Protein AF-A0A9D6RIU8-F1 (afdb_monomer_lite)

Sequence (73 aa):
AAIEFNFPEAVLRASRKPAIMADAARVILTRDSRAETGKFFIDEEVLRGAGVTDFEKYAVAPGTPPFRDLFLN

Radius of gyration: 13.57 Å; chains: 1; bounding box: 31×23×34 Å

Foldseek 3Di:
DCCVPPHDVLLVQLAFACVLVVVLVVLLVPDDPVVNPPDDDDSVVSVVVVVDDDPQVGGPHRPRHHDDDPPDD

Secondary structure (DSSP, 8-state):
--HHHHS-HHHHHTSBPTHHHHHHHHHHHTS-TTTSTT----HHHHHHHTT----GGGBSSTTSPPPPPTT--

Structure (mmCIF, N/CA/C/O backbone):
data_AF-A0A9D6RIU8-F1
#
_entry.id   AF-A0A9D6RIU8-F1
#
loop_
_atom_site.group_PDB
_atom_site.id
_atom_site.type_symbol
_atom_site.label_atom_id
_atom_site.label_alt_id
_atom_site.label_comp_id
_atom_site.label_asym_id
_atom_site.label_entity_id
_atom_site.label_seq_id
_atom_site.pdbx_PDB_ins_code
_atom_site.Cartn_x
_atom_site.Cartn_y
_atom_site.Cartn_z
_atom_site.occupancy
_atom_site.B_iso_or_equiv
_atom_site.auth_seq_id
_atom_site.auth_comp_id
_atom_site.auth_asym_id
_atom_site.auth_atom_id
_atom_site.pdbx_PDB_model_num
ATOM 1 N N . ALA A 1 1 ? 5.501 11.750 -4.849 1.00 60.25 1 ALA A N 1
ATOM 2 C CA . ALA A 1 1 ? 5.807 12.987 -4.105 1.00 60.25 1 ALA A CA 1
ATOM 3 C C . ALA A 1 1 ? 7.098 12.919 -3.275 1.00 60.25 1 ALA A C 1
ATOM 5 O O . ALA A 1 1 ? 7.732 13.948 -3.176 1.00 60.25 1 ALA A O 1
ATOM 6 N N . ALA A 1 2 ? 7.542 11.779 -2.713 1.00 79.44 2 ALA A N 1
ATOM 7 C CA . ALA A 1 2 ? 8.903 11.662 -2.137 1.00 79.44 2 ALA A CA 1
ATOM 8 C C . ALA A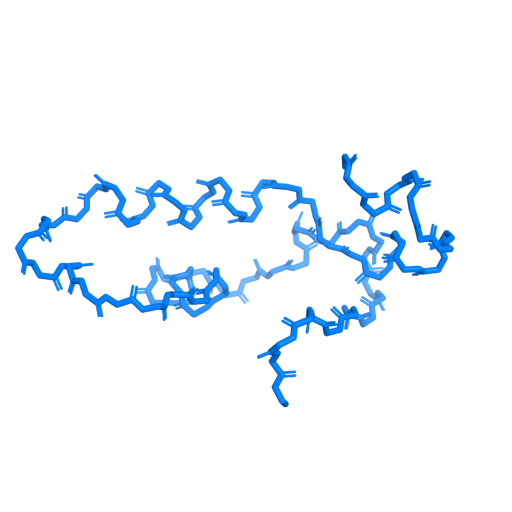 1 2 ? 9.875 10.903 -3.058 1.00 79.44 2 ALA A C 1
ATOM 10 O O . ALA A 1 2 ? 10.977 11.383 -3.313 1.00 79.44 2 ALA A O 1
ATOM 11 N N . ILE A 1 3 ? 9.434 9.761 -3.600 1.00 84.50 3 ILE A N 1
ATOM 12 C CA . ILE A 1 3 ? 10.234 8.919 -4.504 1.00 84.50 3 ILE A CA 1
ATOM 13 C C . ILE A 1 3 ? 10.739 9.698 -5.724 1.00 84.50 3 ILE A C 1
ATOM 15 O O . ILE A 1 3 ? 11.914 9.640 -6.048 1.00 84.50 3 ILE A O 1
ATOM 19 N N . GLU A 1 4 ? 9.866 10.490 -6.341 1.00 87.06 4 GLU A N 1
ATOM 20 C CA . GLU A 1 4 ? 10.164 11.284 -7.540 1.00 87.06 4 GLU A CA 1
ATOM 21 C C . GLU A 1 4 ? 11.331 12.273 -7.379 1.00 87.06 4 GLU A C 1
ATOM 23 O O . GLU A 1 4 ? 12.042 12.522 -8.344 1.00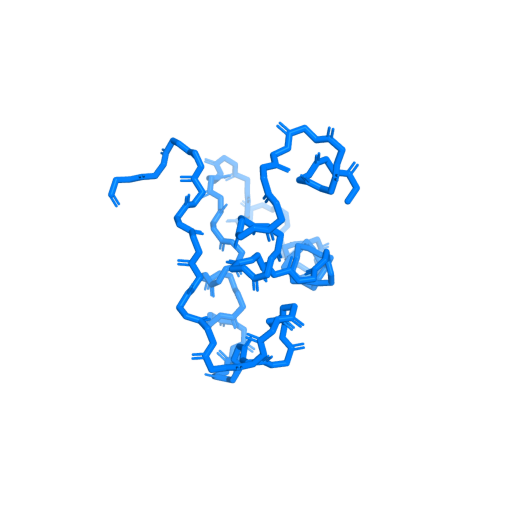 87.06 4 GLU A O 1
ATOM 28 N N . PHE A 1 5 ? 11.553 12.813 -6.175 1.00 90.25 5 PHE A N 1
ATOM 29 C CA . PHE A 1 5 ? 12.598 13.818 -5.939 1.00 90.25 5 PHE A CA 1
ATOM 30 C C . PHE A 1 5 ? 13.850 13.260 -5.257 1.00 90.25 5 PHE A C 1
ATOM 32 O O . PHE A 1 5 ? 14.909 13.869 -5.357 1.00 90.25 5 PHE A O 1
ATOM 39 N N . ASN A 1 6 ? 13.737 12.137 -4.538 1.00 90.88 6 ASN A N 1
ATOM 40 C CA . ASN A 1 6 ? 14.806 11.646 -3.657 1.00 90.88 6 ASN A CA 1
ATOM 41 C C . ASN A 1 6 ? 15.394 10.295 -4.085 1.00 90.88 6 ASN A C 1
ATOM 43 O O . ASN A 1 6 ? 16.350 9.831 -3.467 1.00 90.88 6 ASN A O 1
ATOM 47 N N . PHE A 1 7 ? 14.832 9.646 -5.106 1.00 91.00 7 PHE A N 1
ATOM 48 C CA . PHE A 1 7 ? 15.247 8.315 -5.544 1.00 91.00 7 PHE A CA 1
ATOM 49 C C . PHE A 1 7 ? 15.466 8.276 -7.064 1.00 91.00 7 PHE A C 1
ATOM 51 O O . PHE A 1 7 ? 14.898 9.091 -7.791 1.00 91.00 7 PHE A O 1
ATOM 58 N N . PRO A 1 8 ? 16.272 7.325 -7.574 1.00 94.62 8 PRO A N 1
ATOM 59 C CA . PRO A 1 8 ? 16.441 7.131 -9.012 1.00 94.62 8 PRO A CA 1
ATOM 60 C C . PRO A 1 8 ? 15.112 6.846 -9.728 1.00 94.62 8 PRO A C 1
ATOM 62 O O . PRO A 1 8 ? 14.226 6.200 -9.168 1.00 94.62 8 PRO A O 1
ATOM 65 N N . GLU A 1 9 ? 15.010 7.221 -11.007 1.00 93.88 9 GLU A N 1
ATOM 66 C CA . GLU A 1 9 ? 13.807 7.003 -11.832 1.00 93.88 9 GLU A CA 1
ATOM 67 C C . GLU A 1 9 ? 13.348 5.534 -11.840 1.00 93.88 9 GLU A C 1
ATOM 69 O O . GLU A 1 9 ? 12.151 5.249 -11.819 1.00 93.88 9 GLU A O 1
ATOM 74 N N . ALA A 1 10 ? 14.287 4.584 -11.801 1.00 94.12 10 ALA A N 1
ATOM 75 C CA . ALA A 1 10 ? 13.973 3.159 -11.721 1.00 94.12 10 ALA A CA 1
ATOM 76 C C . ALA A 1 10 ? 13.098 2.813 -10.501 1.00 94.12 10 ALA A C 1
ATOM 78 O O . ALA A 1 10 ? 12.183 1.999 -10.618 1.00 94.12 10 ALA A O 1
ATOM 79 N N . VAL A 1 11 ? 13.324 3.470 -9.356 1.00 94.69 11 VAL A 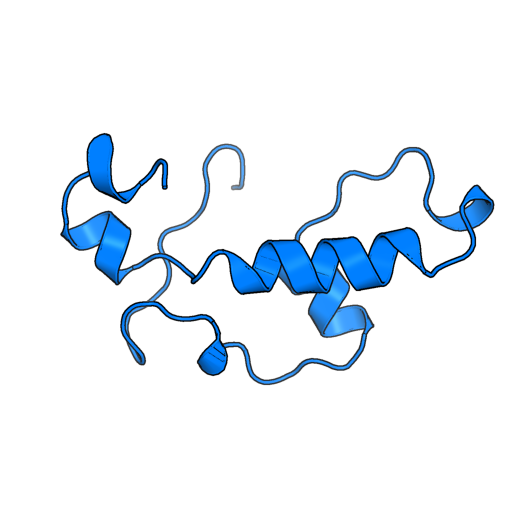N 1
ATOM 80 C CA . VAL A 1 11 ? 12.512 3.288 -8.143 1.00 94.69 11 VAL A CA 1
ATOM 81 C C . VAL A 1 11 ? 11.123 3.888 -8.342 1.00 94.69 11 VAL A C 1
ATOM 83 O O . VAL A 1 11 ? 10.136 3.262 -7.967 1.00 94.69 11 VAL A O 1
ATOM 86 N N . LEU A 1 12 ? 11.015 5.054 -8.988 1.00 94.44 12 LEU A N 1
ATOM 87 C CA . LEU A 1 12 ? 9.721 5.661 -9.316 1.00 94.44 12 LEU A CA 1
ATOM 88 C C . LEU A 1 12 ? 8.890 4.762 -10.240 1.00 94.44 12 LEU A C 1
ATOM 90 O O . LEU A 1 12 ? 7.703 4.559 -9.995 1.00 94.44 12 LEU A O 1
ATOM 94 N N . ARG A 1 13 ? 9.508 4.184 -11.275 1.00 95.75 13 ARG A N 1
ATOM 95 C CA . ARG A 1 13 ? 8.834 3.253 -12.193 1.00 95.75 13 ARG A CA 1
ATOM 96 C C . ARG A 1 13 ? 8.375 1.976 -11.490 1.00 95.75 13 ARG A C 1
ATOM 98 O O . ARG A 1 13 ? 7.278 1.501 -11.767 1.00 95.75 13 ARG A O 1
ATOM 105 N N . ALA A 1 14 ? 9.182 1.467 -10.562 1.00 96.62 14 ALA A N 1
ATOM 106 C CA . ALA A 1 14 ? 8.857 0.326 -9.708 1.00 96.62 14 ALA A CA 1
ATOM 107 C C . ALA A 1 14 ? 8.011 0.705 -8.471 1.00 96.62 14 ALA A C 1
ATOM 109 O O . ALA A 1 14 ? 7.832 -0.114 -7.574 1.00 96.62 14 ALA A O 1
ATOM 110 N N . SER A 1 15 ? 7.491 1.933 -8.381 1.00 96.44 15 SER A N 1
ATOM 111 C CA . SER A 1 15 ? 6.618 2.361 -7.283 1.00 96.44 15 SER A CA 1
ATOM 112 C C . SER A 1 15 ? 5.139 2.205 -7.631 1.00 96.44 15 SER A C 1
ATOM 114 O O . SER A 1 15 ? 4.741 1.989 -8.780 1.00 96.44 15 SER A O 1
ATOM 116 N N . ARG A 1 16 ? 4.294 2.371 -6.612 1.00 97.00 16 ARG A N 1
ATOM 117 C CA . ARG A 1 16 ? 2.844 2.478 -6.764 1.00 97.00 16 ARG A CA 1
ATOM 118 C C . ARG A 1 16 ? 2.382 3.929 -6.659 1.00 97.00 16 ARG A C 1
ATOM 120 O O . ARG A 1 16 ? 3.006 4.770 -6.014 1.00 97.00 16 ARG A O 1
ATOM 127 N N . LYS A 1 17 ? 1.262 4.225 -7.310 1.00 96.50 17 LYS A N 1
ATOM 128 C CA . LYS A 1 17 ? 0.551 5.498 -7.247 1.00 96.50 17 LYS A CA 1
ATOM 129 C C . LYS A 1 17 ? 0.094 5.741 -5.803 1.00 96.50 17 LYS A C 1
ATOM 131 O O . LYS A 1 17 ? -0.435 4.812 -5.192 1.00 96.50 17 LYS A O 1
ATOM 136 N N . PRO A 1 18 ? 0.152 6.987 -5.296 1.00 96.69 18 PRO A N 1
ATOM 137 C CA . PRO A 1 18 ? -0.305 7.332 -3.943 1.00 96.69 18 PRO A CA 1
ATOM 138 C C . PRO A 1 18 ? -1.746 6.905 -3.612 1.00 96.69 18 PRO A C 1
ATOM 140 O O . PRO A 1 18 ? -2.093 6.762 -2.443 1.00 96.69 18 PRO A O 1
ATOM 143 N N . ALA A 1 19 ? -2.579 6.678 -4.633 1.00 98.06 19 ALA A N 1
ATOM 144 C CA . ALA A 1 19 ? -3.946 6.191 -4.487 1.00 98.06 19 ALA A CA 1
ATOM 145 C C . ALA A 1 19 ? -4.062 4.883 -3.679 1.00 98.06 19 ALA A C 1
ATOM 147 O O . ALA A 1 19 ? -5.067 4.705 -3.001 1.00 98.06 19 ALA A O 1
ATOM 148 N N . ILE A 1 20 ? -3.051 3.999 -3.683 1.00 98.31 20 ILE A N 1
ATOM 149 C CA . ILE A 1 20 ? -3.104 2.759 -2.886 1.00 98.31 20 ILE A CA 1
ATOM 150 C C . ILE A 1 20 ? -3.181 3.046 -1.380 1.00 98.31 20 ILE A C 1
ATOM 152 O O . ILE A 1 20 ? -4.031 2.495 -0.683 1.00 98.31 20 ILE A O 1
ATOM 156 N N . MET A 1 21 ? -2.371 3.993 -0.900 1.00 98.25 21 MET A N 1
ATOM 157 C CA . MET A 1 21 ? -2.387 4.437 0.494 1.00 98.25 21 MET A CA 1
ATOM 158 C C . MET A 1 21 ? -3.695 5.155 0.832 1.00 98.25 21 MET A C 1
ATOM 160 O O . MET A 1 21 ? -4.230 4.976 1.923 1.00 98.25 21 MET A O 1
ATOM 164 N N . ALA A 1 22 ? -4.231 5.945 -0.105 1.00 98.50 22 ALA A N 1
ATOM 165 C CA . ALA A 1 22 ? -5.503 6.641 0.081 1.00 98.50 22 ALA A CA 1
ATOM 166 C C . ALA A 1 22 ? -6.677 5.657 0.241 1.00 98.50 22 ALA A C 1
ATOM 168 O O . ALA A 1 22 ? -7.489 5.807 1.157 1.00 98.50 22 ALA A O 1
ATOM 169 N N . ASP A 1 23 ? -6.739 4.627 -0.603 1.00 98.69 23 ASP A N 1
ATOM 170 C CA . ASP A 1 23 ? -7.782 3.603 -0.538 1.00 98.69 23 ASP A CA 1
ATOM 171 C C . ASP A 1 23 ? -7.649 2.754 0.735 1.00 98.69 23 ASP A C 1
ATOM 173 O O . ASP A 1 23 ? -8.644 2.527 1.428 1.00 98.69 23 ASP A O 1
ATOM 177 N N . ALA A 1 24 ? -6.429 2.344 1.100 1.00 98.62 24 ALA A N 1
ATOM 178 C CA . ALA A 1 24 ? -6.179 1.605 2.337 1.00 98.62 24 ALA A CA 1
ATOM 179 C C . ALA A 1 24 ? -6.579 2.421 3.578 1.00 98.62 24 ALA A C 1
ATOM 181 O O . ALA A 1 24 ? -7.294 1.922 4.451 1.00 98.62 24 ALA A O 1
ATOM 182 N N . ALA A 1 25 ? -6.201 3.702 3.629 1.00 98.31 25 ALA A N 1
ATOM 183 C CA . ALA A 1 25 ? -6.605 4.604 4.702 1.00 98.31 25 ALA A CA 1
ATOM 184 C C . ALA A 1 25 ? -8.130 4.736 4.778 1.00 98.31 25 ALA A C 1
ATOM 186 O O . ALA A 1 25 ? -8.696 4.690 5.869 1.00 98.31 25 ALA A O 1
ATOM 187 N N . ARG A 1 26 ? -8.822 4.835 3.636 1.00 98.38 26 ARG A N 1
ATOM 188 C CA . ARG A 1 26 ? -10.288 4.883 3.616 1.00 98.38 26 ARG A CA 1
ATOM 189 C C . ARG A 1 26 ? -10.917 3.616 4.191 1.00 98.38 26 ARG A C 1
ATOM 191 O O . ARG A 1 26 ? -11.887 3.725 4.939 1.00 98.38 26 ARG A O 1
ATOM 198 N N . VAL A 1 27 ? -10.375 2.436 3.890 1.00 98.12 27 VAL A N 1
ATOM 199 C CA . VAL A 1 27 ? -10.843 1.177 4.490 1.00 98.12 27 VAL A CA 1
ATOM 200 C C . VAL A 1 27 ? -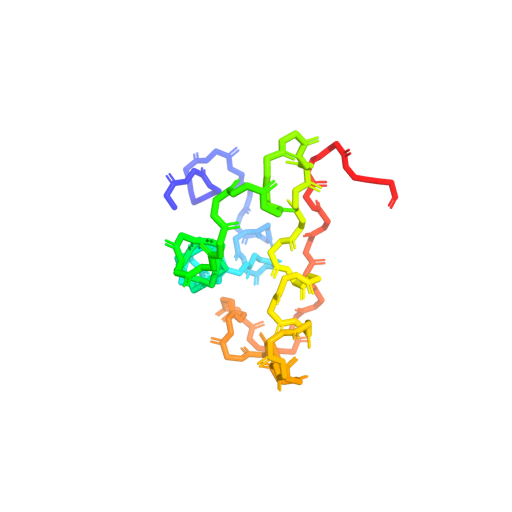10.663 1.197 6.008 1.00 98.12 27 VAL A C 1
ATOM 202 O O . VAL A 1 27 ? -11.614 0.905 6.723 1.00 98.12 27 VAL A O 1
ATOM 205 N N . ILE A 1 28 ? -9.490 1.588 6.513 1.00 98.06 28 ILE A N 1
ATOM 206 C CA . ILE A 1 28 ? -9.224 1.639 7.963 1.00 98.06 28 ILE A CA 1
ATOM 207 C C . ILE A 1 28 ? -10.164 2.636 8.655 1.00 98.06 28 ILE A C 1
ATOM 209 O O . ILE A 1 28 ? -10.813 2.300 9.642 1.00 98.06 28 ILE A O 1
ATOM 213 N N . LEU A 1 29 ? -10.280 3.851 8.114 1.00 97.81 29 LEU A N 1
ATOM 214 C CA . LEU A 1 29 ? -11.036 4.950 8.722 1.00 97.81 29 LEU A CA 1
ATOM 215 C C . LEU A 1 29 ? -12.558 4.746 8.711 1.00 97.81 29 LEU A C 1
ATOM 217 O O . LEU A 1 29 ? -13.269 5.474 9.398 1.00 97.81 29 LEU A O 1
ATOM 221 N N . THR A 1 30 ? -13.070 3.793 7.928 1.00 97.31 30 THR A N 1
ATOM 222 C CA . THR A 1 30 ? -14.512 3.495 7.836 1.00 97.31 30 THR A CA 1
ATOM 223 C C . THR A 1 30 ? -14.936 2.251 8.618 1.00 97.31 30 THR A C 1
ATOM 225 O O . THR A 1 30 ? -16.120 1.916 8.636 1.00 97.31 30 THR A O 1
ATOM 228 N N . ARG A 1 31 ? -13.997 1.574 9.286 1.00 94.81 31 ARG A N 1
ATOM 229 C CA . ARG A 1 31 ? -14.267 0.441 10.180 1.00 94.81 31 ARG A CA 1
ATOM 230 C C . ARG A 1 31 ? -14.439 0.898 11.629 1.00 94.81 31 ARG A C 1
ATOM 232 O O . ARG A 1 31 ? -14.204 2.056 11.967 1.00 94.81 31 ARG A O 1
ATOM 239 N N . ASP A 1 32 ? -14.867 -0.023 12.490 1.00 96.00 32 ASP A N 1
ATOM 240 C CA . ASP A 1 32 ? -14.982 0.244 13.925 1.00 96.00 32 ASP A CA 1
ATOM 241 C C . ASP A 1 32 ? -13.603 0.570 14.523 1.00 96.00 32 ASP A C 1
ATOM 243 O O . ASP A 1 32 ? -12.701 -0.270 14.564 1.00 96.00 32 ASP A O 1
ATOM 247 N N . SER A 1 33 ? -13.453 1.794 15.029 1.00 94.56 33 SER A N 1
ATOM 248 C CA . SER A 1 33 ? -12.201 2.291 15.603 1.00 94.56 33 SER A CA 1
ATOM 249 C C . SER A 1 33 ? -11.737 1.488 16.818 1.00 94.56 33 SER A C 1
ATOM 251 O O . SER A 1 33 ? -10.534 1.404 17.073 1.00 94.56 33 SER A O 1
ATOM 253 N N . ARG A 1 34 ? -12.659 0.845 17.549 1.00 95.19 34 ARG A N 1
ATOM 254 C CA . ARG A 1 34 ? -12.313 -0.026 18.682 1.00 95.19 34 ARG A CA 1
ATOM 255 C C . ARG A 1 34 ? -11.654 -1.324 18.233 1.00 95.19 34 ARG A C 1
ATOM 257 O O . ARG A 1 34 ? -10.855 -1.880 18.980 1.00 95.19 34 ARG A O 1
ATOM 264 N N . ALA A 1 35 ? -11.967 -1.790 17.026 1.00 93.56 35 ALA A N 1
ATOM 265 C CA . ALA A 1 35 ? -11.391 -3.001 16.457 1.00 93.56 35 ALA A CA 1
ATOM 266 C C . ALA A 1 35 ? -10.055 -2.750 15.739 1.00 93.56 35 ALA A C 1
ATOM 268 O O . ALA A 1 35 ? -9.276 -3.690 15.588 1.00 93.56 35 ALA A O 1
ATOM 269 N N . GLU A 1 36 ? -9.781 -1.518 15.295 1.00 95.00 36 GLU A N 1
ATOM 270 C CA . GLU A 1 36 ? -8.631 -1.185 14.435 1.00 95.00 36 GLU A CA 1
ATOM 271 C C . GLU A 1 36 ? -7.506 -0.398 15.138 1.00 95.00 36 GLU A C 1
ATOM 273 O O . GLU A 1 36 ? -6.549 0.034 14.498 1.00 95.00 36 GLU A O 1
ATOM 278 N N . THR A 1 37 ? -7.578 -0.236 16.461 1.00 95.25 37 THR A N 1
ATOM 279 C CA . THR A 1 37 ? -6.544 0.448 17.257 1.00 95.25 37 THR A CA 1
ATOM 280 C C . THR A 1 37 ? -5.323 -0.437 17.552 1.00 95.25 37 THR A C 1
ATOM 282 O O . THR A 1 37 ? -5.446 -1.652 17.705 1.00 95.25 37 THR A O 1
ATOM 285 N N . GLY A 1 38 ? -4.134 0.171 17.657 1.00 96.50 38 GLY A N 1
ATOM 286 C CA . GLY A 1 38 ? -2.886 -0.512 18.040 1.00 96.50 38 GLY A CA 1
ATOM 287 C C . GLY A 1 38 ? -2.263 -1.415 16.967 1.00 96.50 38 GLY A C 1
ATOM 288 O O . GLY A 1 38 ? -1.391 -2.220 17.285 1.00 96.50 38 GLY A O 1
ATOM 289 N N . LYS A 1 39 ? -2.704 -1.301 15.710 1.00 96.50 39 LYS A N 1
ATOM 290 C CA . LYS A 1 39 ? -2.232 -2.122 14.587 1.00 96.50 39 LYS A CA 1
ATOM 291 C C . LYS A 1 39 ? -1.276 -1.345 13.684 1.00 96.50 39 LYS A C 1
ATOM 293 O O . LYS A 1 39 ? -1.471 -0.157 13.436 1.00 96.50 39 LYS A O 1
ATOM 298 N N . PHE A 1 40 ? -0.282 -2.047 13.147 1.00 96.81 40 PHE A N 1
ATOM 299 C CA . PHE A 1 40 ? 0.567 -1.570 12.057 1.00 96.81 40 PHE A CA 1
ATOM 300 C C . PHE A 1 40 ? 0.087 -2.231 10.769 1.00 96.81 40 PHE A C 1
ATOM 302 O O . PHE A 1 40 ? 0.253 -3.434 10.593 1.00 96.81 40 PHE A O 1
ATOM 309 N N . PHE A 1 41 ? -0.572 -1.461 9.910 1.00 97.31 41 PHE A N 1
ATOM 310 C CA . PHE A 1 41 ? -1.163 -1.982 8.683 1.00 97.31 41 PHE A CA 1
ATOM 311 C C . PHE A 1 41 ? -0.215 -1.876 7.494 1.00 97.31 41 PHE A C 1
ATOM 313 O O . PHE A 1 41 ? 0.483 -0.874 7.345 1.00 97.31 41 PHE A 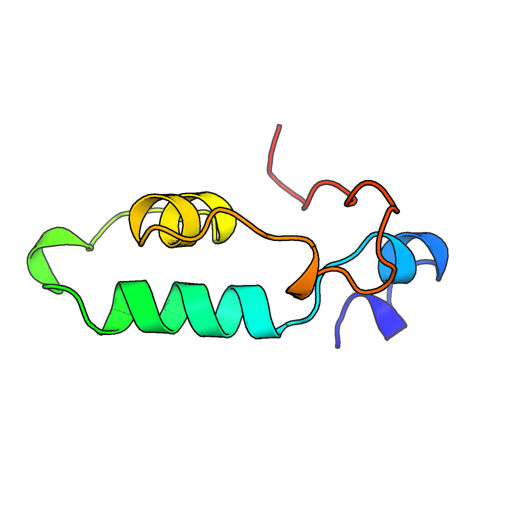O 1
ATOM 320 N N . ILE A 1 42 ? -0.293 -2.868 6.606 1.00 97.94 42 ILE A N 1
ATOM 321 C CA . ILE A 1 42 ? 0.240 -2.806 5.245 1.00 97.94 42 ILE A CA 1
ATOM 322 C C . ILE A 1 42 ? -0.923 -2.530 4.289 1.00 97.94 42 ILE A C 1
ATOM 324 O O . ILE A 1 42 ? -1.971 -3.174 4.367 1.00 97.94 42 ILE A O 1
ATOM 328 N N . ASP A 1 43 ? -0.750 -1.561 3.394 1.00 98.19 43 ASP A N 1
ATOM 329 C CA . ASP A 1 43 ? -1.773 -1.113 2.445 1.00 98.19 43 ASP A CA 1
ATOM 330 C C . ASP A 1 43 ? -2.351 -2.263 1.604 1.00 98.19 43 ASP A C 1
ATOM 332 O O . ASP A 1 43 ? -3.569 -2.421 1.503 1.00 98.19 43 ASP A O 1
ATOM 336 N N . GLU A 1 44 ? -1.484 -3.115 1.061 1.00 97.75 44 GLU A N 1
ATOM 337 C CA . GLU A 1 44 ? -1.876 -4.269 0.265 1.00 97.75 44 GLU A CA 1
ATOM 338 C C . GLU A 1 44 ? -2.672 -5.290 1.087 1.00 97.75 44 GLU A C 1
ATOM 340 O O . GLU A 1 44 ? -3.684 -5.797 0.607 1.00 97.75 44 GLU A O 1
ATOM 345 N N . GLU A 1 45 ? -2.280 -5.562 2.333 1.00 97.94 45 GLU A N 1
ATOM 346 C CA . GLU A 1 45 ? -2.994 -6.503 3.208 1.00 97.94 45 GLU A CA 1
ATOM 347 C C . GLU A 1 45 ? -4.389 -5.988 3.575 1.00 97.94 45 GLU A C 1
ATOM 349 O O . GLU A 1 45 ? -5.369 -6.735 3.510 1.00 97.94 45 GLU A O 1
ATOM 354 N N . VAL A 1 46 ? -4.502 -4.694 3.891 1.00 98.31 46 VAL A N 1
ATOM 355 C CA . VAL A 1 46 ? -5.787 -4.035 4.164 1.00 98.31 46 VAL A CA 1
ATOM 356 C C . VAL A 1 46 ? -6.715 -4.145 2.959 1.00 98.31 46 VAL A C 1
ATOM 358 O O . VAL A 1 46 ? -7.884 -4.514 3.105 1.00 98.31 46 VAL A O 1
ATOM 361 N N . LEU A 1 47 ? -6.198 -3.850 1.766 1.00 98.62 47 LEU A N 1
ATOM 362 C CA . LEU A 1 47 ? -6.971 -3.873 0.529 1.00 98.62 47 LEU A CA 1
ATOM 363 C C . LEU A 1 47 ? -7.340 -5.299 0.106 1.00 98.62 47 LEU A C 1
ATOM 365 O O . LEU A 1 47 ? -8.484 -5.524 -0.291 1.00 98.62 47 LEU A O 1
ATOM 369 N N . ARG A 1 48 ? -6.442 -6.281 0.268 1.00 98.56 48 ARG A N 1
ATOM 370 C CA . ARG A 1 48 ? -6.759 -7.707 0.071 1.00 98.56 48 ARG A CA 1
ATOM 371 C C . ARG A 1 48 ? -7.876 -8.152 1.010 1.00 98.56 48 ARG A C 1
ATOM 373 O O . ARG A 1 48 ? -8.838 -8.767 0.560 1.00 98.56 48 ARG A O 1
ATOM 380 N N . GLY A 1 49 ? -7.805 -7.773 2.287 1.00 97.62 49 GLY A N 1
ATOM 381 C CA . GLY A 1 49 ? -8.864 -8.035 3.266 1.00 97.62 49 GLY A CA 1
ATOM 382 C C . GLY A 1 49 ? -10.193 -7.337 2.948 1.00 97.62 49 GLY A C 1
ATOM 383 O O . GLY A 1 49 ? -11.242 -7.782 3.403 1.00 97.62 49 GLY A O 1
ATOM 384 N N . ALA A 1 50 ? -10.170 -6.265 2.152 1.00 97.50 50 ALA A N 1
ATOM 385 C CA . ALA A 1 50 ? -11.355 -5.588 1.622 1.00 97.50 50 ALA A CA 1
ATOM 386 C C . ALA A 1 50 ? -11.830 -6.145 0.261 1.00 97.50 50 ALA A C 1
ATOM 388 O O . ALA A 1 50 ? -12.743 -5.584 -0.341 1.00 97.50 50 ALA A O 1
ATOM 389 N N . GLY A 1 51 ? -11.228 -7.235 -0.228 1.00 98.19 51 GLY A N 1
ATOM 390 C CA . GLY A 1 51 ? -11.617 -7.910 -1.469 1.00 98.19 51 GLY A CA 1
ATOM 391 C C . GLY A 1 51 ? -10.929 -7.392 -2.735 1.00 98.19 51 GLY A C 1
ATOM 392 O O . GLY A 1 51 ? -11.296 -7.807 -3.832 1.00 98.19 51 GLY A O 1
ATOM 393 N N . VAL A 1 52 ? -9.931 -6.509 -2.625 1.00 98.31 52 VAL A N 1
ATOM 394 C CA . VAL A 1 52 ? -9.127 -6.092 -3.783 1.00 98.31 52 VAL A CA 1
ATOM 395 C C . VAL A 1 52 ? -8.190 -7.227 -4.184 1.00 98.31 52 VAL A C 1
ATOM 397 O O . VAL A 1 52 ? -7.346 -7.664 -3.404 1.00 98.31 52 VAL A O 1
ATOM 400 N N . THR A 1 53 ? -8.320 -7.691 -5.424 1.00 97.62 53 THR A N 1
ATOM 401 C CA . THR A 1 53 ? -7.482 -8.760 -5.986 1.00 97.62 53 THR A CA 1
ATOM 402 C C . THR A 1 53 ? -6.501 -8.257 -7.040 1.00 97.62 53 THR A C 1
ATOM 404 O O . THR A 1 53 ? -5.432 -8.843 -7.192 1.00 97.62 53 THR A O 1
ATOM 407 N N . ASP A 1 54 ? -6.842 -7.171 -7.738 1.00 96.94 54 ASP A N 1
ATOM 408 C CA . ASP A 1 54 ? -6.005 -6.551 -8.765 1.00 96.94 54 ASP A CA 1
ATOM 409 C C . ASP A 1 54 ? -5.324 -5.276 -8.243 1.00 96.94 54 ASP A C 1
ATOM 411 O O . ASP A 1 54 ? -5.975 -4.267 -7.945 1.00 96.94 54 ASP A O 1
ATOM 415 N N . PHE A 1 55 ? -3.994 -5.339 -8.153 1.00 97.44 55 PHE A N 1
ATOM 416 C CA . PHE A 1 55 ? -3.129 -4.250 -7.704 1.00 97.44 55 PHE A CA 1
ATOM 417 C C . PHE A 1 55 ? -2.373 -3.562 -8.848 1.00 97.44 55 PHE A C 1
ATOM 419 O O . PHE A 1 55 ? -1.762 -2.518 -8.609 1.00 97.44 55 PHE A O 1
ATOM 426 N N . GLU A 1 56 ? -2.448 -4.066 -10.087 1.00 96.88 56 GLU A N 1
ATOM 427 C CA . GLU A 1 56 ? -1.781 -3.443 -11.243 1.00 96.88 56 GLU A CA 1
ATOM 428 C C . GLU A 1 56 ? -2.314 -2.031 -11.505 1.00 96.88 56 GLU A C 1
ATOM 430 O O . GLU A 1 56 ? -1.563 -1.138 -11.895 1.00 96.88 56 GLU A O 1
ATOM 435 N N . LYS A 1 57 ? -3.585 -1.760 -11.178 1.00 96.81 57 LYS A N 1
ATOM 436 C CA . LYS A 1 57 ? -4.167 -0.407 -11.265 1.00 96.81 57 LYS A CA 1
ATOM 437 C C . LYS A 1 57 ? -3.377 0.652 -10.476 1.00 96.81 57 LYS A C 1
ATOM 439 O O . LYS A 1 57 ? -3.372 1.833 -10.853 1.00 96.81 57 LYS A O 1
ATOM 444 N N . TYR A 1 58 ? -2.693 0.236 -9.407 1.00 97.88 58 TYR A N 1
ATOM 445 C CA . TYR A 1 58 ? -1.852 1.105 -8.594 1.00 97.88 58 TYR A CA 1
ATOM 446 C C . TYR A 1 58 ? -0.412 1.193 -9.098 1.00 97.88 58 TYR A C 1
ATOM 448 O O . TYR A 1 58 ? 0.296 2.074 -8.635 1.00 97.88 58 TYR A O 1
ATOM 456 N N . ALA A 1 59 ? 0.053 0.356 -10.023 1.00 97.62 59 ALA A N 1
ATOM 457 C CA . ALA A 1 59 ? 1.419 0.451 -10.532 1.00 97.62 59 ALA A CA 1
ATOM 458 C C . ALA A 1 59 ? 1.646 1.785 -11.266 1.00 97.62 59 ALA A C 1
ATOM 460 O O . ALA A 1 59 ? 0.782 2.256 -12.014 1.00 97.62 59 ALA A O 1
ATOM 461 N N . VAL A 1 60 ? 2.812 2.407 -11.054 1.00 96.56 60 VAL A N 1
ATOM 462 C CA . VAL A 1 60 ? 3.251 3.548 -11.875 1.00 96.56 60 VAL A CA 1
ATOM 463 C C . VAL A 1 60 ? 3.586 3.067 -13.289 1.00 96.56 60 VAL A C 1
ATOM 465 O O . VAL A 1 60 ? 3.125 3.675 -14.254 1.00 96.56 60 VAL A O 1
ATOM 468 N N . ALA A 1 61 ? 4.313 1.952 -13.418 1.00 96.81 61 ALA A N 1
ATOM 469 C CA . ALA A 1 61 ? 4.577 1.274 -14.686 1.00 96.81 61 ALA A CA 1
ATOM 470 C C . ALA A 1 61 ? 4.061 -0.183 -14.642 1.00 96.81 61 ALA A C 1
ATOM 472 O O . ALA A 1 61 ? 4.727 -1.033 -14.046 1.00 96.81 61 ALA A O 1
ATOM 473 N N . PRO A 1 62 ? 2.901 -0.492 -15.261 1.00 95.12 62 PRO A N 1
ATOM 474 C CA . PRO A 1 62 ? 2.333 -1.842 -15.266 1.00 95.12 62 PRO A CA 1
ATOM 475 C C . PRO A 1 62 ? 3.311 -2.912 -15.761 1.00 95.12 62 PRO A C 1
ATOM 477 O O . PRO A 1 62 ? 4.101 -2.664 -16.676 1.00 95.12 62 PRO A O 1
ATOM 480 N N . GLY A 1 63 ? 3.270 -4.094 -15.145 1.00 94.50 63 GLY A N 1
ATOM 481 C CA . GLY A 1 63 ? 4.192 -5.201 -15.434 1.00 94.50 63 GLY A CA 1
ATOM 482 C C . GLY A 1 63 ? 5.621 -5.024 -14.898 1.00 94.50 63 GLY A C 1
ATOM 483 O O . GLY A 1 63 ? 6.460 -5.900 -15.105 1.00 94.50 63 GLY A O 1
ATOM 484 N N . THR A 1 64 ? 5.916 -3.924 -14.197 1.00 95.62 64 THR A N 1
ATOM 485 C CA . THR A 1 64 ? 7.185 -3.747 -13.476 1.00 95.62 64 THR A CA 1
ATOM 486 C C . THR A 1 64 ? 7.031 -4.278 -12.050 1.00 95.62 64 THR A C 1
ATOM 488 O O . THR A 1 64 ? 6.148 -3.799 -11.336 1.00 95.62 64 THR A O 1
ATOM 491 N N . PRO A 1 65 ? 7.873 -5.225 -11.592 1.00 95.31 65 PRO A N 1
ATOM 492 C CA . PRO A 1 65 ? 7.829 -5.685 -10.209 1.00 95.31 65 PRO A CA 1
ATOM 493 C C . PRO A 1 65 ? 8.009 -4.513 -9.231 1.00 95.31 65 PRO A C 1
ATOM 495 O O . PRO A 1 65 ? 8.921 -3.703 -9.430 1.00 95.31 65 PRO A O 1
ATOM 498 N N . PRO A 1 66 ? 7.164 -4.397 -8.189 1.00 94.81 66 PRO A N 1
ATOM 499 C CA . PRO A 1 66 ? 7.252 -3.286 -7.260 1.00 94.81 66 PRO A CA 1
ATOM 500 C C . PRO A 1 66 ? 8.531 -3.367 -6.423 1.00 94.81 66 PRO A C 1
ATOM 502 O O . PRO A 1 66 ? 8.930 -4.439 -5.965 1.00 94.81 66 PRO A O 1
ATOM 505 N N . PHE A 1 67 ? 9.155 -2.216 -6.195 1.00 94.56 67 PHE A N 1
ATOM 506 C CA . PHE A 1 67 ? 10.255 -2.090 -5.251 1.00 94.56 67 PHE A CA 1
ATOM 507 C C . PHE A 1 67 ? 9.716 -2.260 -3.826 1.00 94.56 67 PHE A C 1
ATOM 509 O O . PHE A 1 67 ? 8.679 -1.692 -3.480 1.00 94.56 67 PHE A O 1
ATOM 516 N N . ARG A 1 68 ? 10.403 -3.054 -2.998 1.00 94.19 68 ARG A N 1
ATOM 517 C CA . ARG A 1 68 ? 9.996 -3.269 -1.606 1.00 94.19 68 ARG A CA 1
ATOM 518 C C . ARG A 1 68 ? 10.200 -1.989 -0.799 1.00 94.19 68 ARG A C 1
ATOM 520 O O . ARG A 1 68 ? 11.257 -1.370 -0.893 1.00 94.19 68 ARG A O 1
ATOM 527 N N . ASP A 1 69 ? 9.196 -1.621 -0.009 1.00 94.00 69 ASP A N 1
ATOM 528 C CA . ASP A 1 69 ? 9.288 -0.442 0.847 1.00 94.00 69 ASP A CA 1
ATOM 529 C C . ASP A 1 69 ? 10.314 -0.636 1.973 1.00 94.00 69 ASP A C 1
ATOM 531 O O . ASP A 1 69 ? 10.691 -1.755 2.337 1.00 94.00 69 ASP A O 1
ATOM 535 N N . LEU A 1 70 ? 10.780 0.478 2.524 1.00 92.50 70 LEU A N 1
ATOM 536 C CA . LEU A 1 70 ? 11.706 0.480 3.643 1.00 92.50 70 LEU A CA 1
ATOM 537 C C . LEU A 1 70 ? 11.062 -0.179 4.872 1.00 92.50 70 LEU A C 1
ATOM 539 O O . LEU A 1 70 ? 9.855 -0.102 5.085 1.00 92.50 70 LEU A O 1
ATOM 543 N N . PHE A 1 71 ? 11.895 -0.790 5.717 1.00 94.25 71 PHE A N 1
ATOM 544 C CA . PHE A 1 71 ? 11.493 -1.394 6.998 1.00 94.25 71 PHE A CA 1
ATOM 545 C C . PHE A 1 71 ? 10.602 -2.646 6.899 1.00 94.25 71 PHE A C 1
ATOM 547 O O . PHE A 1 71 ? 10.128 -3.133 7.926 1.00 94.25 71 PHE A O 1
ATOM 55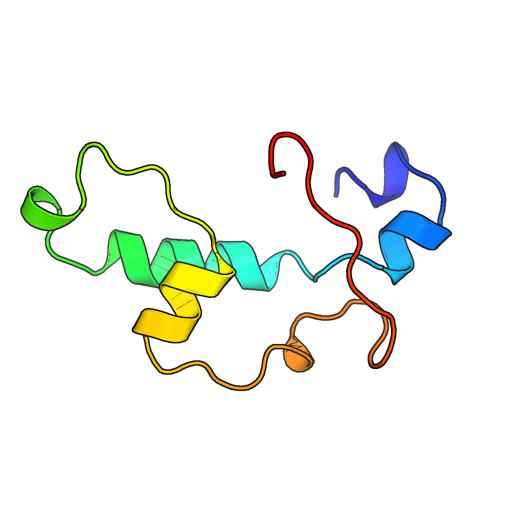4 N N . LEU A 1 72 ? 10.430 -3.203 5.697 1.00 91.19 72 LEU A N 1
ATOM 555 C CA . LEU A 1 72 ? 9.797 -4.501 5.459 1.00 91.19 72 LEU A CA 1
ATOM 556 C C . LEU A 1 72 ? 10.842 -5.520 4.973 1.00 91.19 72 LEU A C 1
ATOM 558 O O . LEU A 1 72 ? 11.699 -5.193 4.148 1.00 91.19 72 LEU A O 1
ATOM 562 N N . ASN A 1 73 ? 10.773 -6.749 5.496 1.00 81.44 73 ASN A N 1
ATOM 563 C CA . ASN A 1 73 ? 11.725 -7.838 5.219 1.00 81.44 73 ASN A CA 1
ATOM 564 C C . ASN A 1 73 ? 11.296 -8.767 4.084 1.00 81.44 73 ASN A C 1
ATOM 566 O O . ASN A 1 73 ? 10.115 -8.773 3.681 1.00 81.44 73 ASN A O 1
#

pLDDT: mean 95.0, std 5.48, range [60.25, 98.69]